Protein AF-A0A377LW95-F1 (afdb_monomer_lite)

Radius of gyration: 13.45 Å; chains: 1; bounding box: 26×31×33 Å

Organism: Enterobacter cloacae (NCBI:txid550)

Sequence (43 aa):
MAEVTVSTAVPSVTFSATGIAVPDEIDILNGRLTDLDTAMGGG

Secondary structure (DSSP, 8-state):
--------SSPPPEEETTEEEPPPHHHHHHHHHHHHHHHTT--

pLDDT: mean 93.47, std 7.14, range [66.06, 98.19]

Foldseek 3Di:
DDDDDDDWQADDWDDDPVGIDDDDVVSRVVRVVQVVCVVVVHD

Structure (mmCIF, N/CA/C/O backbone):
data_AF-A0A377LW95-F1
#
_entry.id   AF-A0A377LW95-F1
#
loop_
_atom_site.group_PDB
_atom_site.id
_atom_site.type_symbol
_atom_site.label_atom_id
_atom_site.label_alt_id
_atom_site.label_comp_id
_atom_site.label_asym_id
_atom_site.label_entity_id
_atom_site.label_seq_id
_atom_site.pdbx_PDB_ins_code
_atom_site.Cartn_x
_atom_site.Cartn_y
_atom_site.Cartn_z
_atom_site.occupancy
_atom_site.B_iso_or_equiv
_atom_site.auth_seq_id
_atom_site.auth_comp_id
_atom_site.auth_asym_id
_atom_site.auth_atom_id
_atom_site.pdbx_PDB_model_num
ATOM 1 N N . MET A 1 1 ? 15.534 21.380 4.469 1.00 66.06 1 MET A N 1
ATOM 2 C CA . MET A 1 1 ? 15.348 19.930 4.270 1.00 66.06 1 MET A CA 1
ATOM 3 C C . MET A 1 1 ? 14.850 19.753 2.851 1.00 66.06 1 MET A C 1
ATOM 5 O O . MET A 1 1 ? 13.839 20.363 2.532 1.00 66.06 1 MET A O 1
ATOM 9 N N . ALA A 1 2 ? 15.588 19.059 1.985 1.00 79.75 2 ALA A N 1
ATOM 10 C CA . ALA A 1 2 ? 15.064 18.716 0.665 1.00 79.75 2 ALA A CA 1
ATOM 11 C C . ALA A 1 2 ? 14.025 17.602 0.840 1.00 79.75 2 ALA A C 1
ATOM 13 O O . ALA A 1 2 ? 14.275 16.651 1.581 1.00 79.75 2 ALA A O 1
ATOM 14 N N . GLU A 1 3 ? 12.860 17.755 0.221 1.00 86.81 3 GLU A N 1
ATOM 15 C CA . GLU A 1 3 ? 11.832 16.720 0.207 1.00 86.81 3 GLU A CA 1
ATOM 16 C C . GLU A 1 3 ? 12.257 15.608 -0.756 1.00 86.81 3 GLU A C 1
ATOM 18 O O . GLU A 1 3 ? 12.645 15.879 -1.893 1.00 86.81 3 GLU A O 1
ATOM 23 N N . VAL A 1 4 ? 12.220 14.362 -0.286 1.00 85.56 4 VAL A N 1
ATOM 24 C CA . VAL A 1 4 ? 12.478 13.176 -1.105 1.00 85.56 4 VAL A CA 1
ATOM 25 C C . VAL A 1 4 ? 11.191 12.369 -1.141 1.00 85.56 4 VAL A C 1
ATOM 27 O O . VAL A 1 4 ? 10.804 11.765 -0.142 1.00 85.56 4 VAL A O 1
ATOM 30 N N . THR A 1 5 ? 10.526 12.369 -2.292 1.00 86.62 5 THR A N 1
ATOM 31 C CA . THR A 1 5 ? 9.343 11.542 -2.536 1.00 86.62 5 THR A CA 1
ATOM 32 C C . THR A 1 5 ? 9.787 10.208 -3.128 1.00 86.62 5 THR A C 1
ATOM 34 O O . THR A 1 5 ? 10.460 10.177 -4.158 1.00 86.62 5 THR A O 1
ATOM 37 N N . VAL A 1 6 ? 9.412 9.102 -2.484 1.00 87.38 6 VAL A N 1
ATOM 38 C CA . VAL A 1 6 ? 9.688 7.736 -2.953 1.00 87.38 6 VAL A CA 1
ATOM 39 C C . VAL A 1 6 ? 8.358 7.035 -3.214 1.00 87.38 6 VAL A C 1
ATOM 41 O O . VAL A 1 6 ? 7.465 7.082 -2.371 1.00 87.38 6 VAL A O 1
ATOM 44 N N . SER A 1 7 ? 8.223 6.397 -4.378 1.00 92.25 7 SER A N 1
ATOM 45 C CA . SER A 1 7 ? 7.103 5.498 -4.676 1.00 92.25 7 SER A CA 1
ATOM 46 C C . SER A 1 7 ? 7.447 4.084 -4.211 1.00 92.25 7 SER A C 1
ATOM 48 O O . SER A 1 7 ? 8.598 3.665 -4.320 1.00 92.25 7 SER A O 1
ATOM 50 N N . THR A 1 8 ? 6.467 3.377 -3.656 1.00 95.94 8 THR A N 1
ATOM 51 C CA . THR A 1 8 ? 6.625 2.020 -3.129 1.00 95.94 8 THR A CA 1
ATOM 52 C C . THR A 1 8 ? 5.318 1.253 -3.279 1.00 95.94 8 THR A C 1
ATOM 54 O O . THR A 1 8 ? 4.237 1.828 -3.142 1.00 95.94 8 THR A O 1
ATOM 57 N N . ALA A 1 9 ? 5.425 -0.044 -3.544 1.00 97.19 9 ALA A N 1
ATOM 58 C CA . ALA A 1 9 ? 4.324 -0.994 -3.536 1.00 97.19 9 ALA A CA 1
ATOM 59 C C . ALA A 1 9 ? 3.987 -1.504 -2.122 1.00 97.19 9 ALA A C 1
ATOM 61 O O . ALA A 1 9 ? 3.002 -2.221 -1.955 1.00 97.19 9 ALA A O 1
ATOM 62 N N . VAL A 1 10 ? 4.772 -1.152 -1.093 1.00 97.44 10 VAL A N 1
ATOM 63 C CA . VAL A 1 10 ? 4.449 -1.492 0.301 1.00 97.44 10 VAL A CA 1
ATOM 64 C C . VAL A 1 10 ? 3.161 -0.777 0.726 1.00 97.44 10 VAL A C 1
ATOM 66 O O . VAL A 1 10 ? 3.107 0.456 0.662 1.00 97.44 10 VAL A O 1
ATOM 69 N N . PRO A 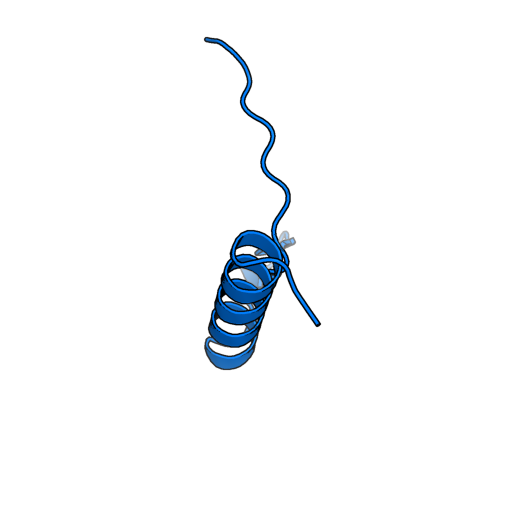1 11 ? 2.139 -1.504 1.212 1.00 97.00 11 PRO A N 1
ATOM 70 C CA . PRO A 1 11 ? 0.906 -0.883 1.676 1.00 97.00 11 PRO A CA 1
ATOM 71 C C . PRO A 1 11 ? 1.134 0.031 2.886 1.00 97.00 11 PRO A C 1
ATOM 73 O O . PRO A 1 11 ? 1.956 -0.240 3.764 1.00 97.00 11 PRO A O 1
ATOM 76 N N . SER A 1 12 ? 0.376 1.122 2.957 1.00 95.25 12 SER A N 1
ATOM 77 C CA . SER A 1 12 ? 0.482 2.091 4.047 1.00 95.25 12 SER A CA 1
ATOM 78 C C . SER A 1 12 ? -0.181 1.604 5.334 1.00 95.25 12 SER A C 1
ATOM 80 O O . SER A 1 12 ? -1.264 1.018 5.311 1.00 95.25 12 SER A O 1
ATOM 82 N N . VAL A 1 13 ? 0.400 1.980 6.471 1.00 96.25 13 VAL A N 1
ATOM 83 C CA . VAL A 1 13 ? -0.281 1.920 7.769 1.00 96.25 13 VAL A CA 1
ATOM 84 C C . VAL A 1 13 ? -1.395 2.964 7.814 1.00 96.25 13 VAL A C 1
ATOM 86 O O . VAL A 1 13 ? -1.190 4.116 7.428 1.00 96.25 13 VAL A O 1
ATOM 89 N N . THR A 1 14 ? -2.562 2.575 8.325 1.00 96.81 14 THR A N 1
ATOM 90 C CA . THR A 1 14 ? -3.708 3.481 8.462 1.00 96.81 14 THR A CA 1
ATOM 91 C C . THR A 1 14 ? -3.968 3.806 9.927 1.00 96.81 14 THR A C 1
ATOM 93 O O . THR A 1 14 ? -4.171 2.916 10.752 1.00 96.81 14 THR A O 1
ATOM 96 N N . PHE A 1 15 ? -4.000 5.099 10.250 1.00 96.62 15 PHE A N 1
ATOM 97 C CA . PHE A 1 15 ? -4.387 5.589 11.570 1.00 96.62 15 PHE A CA 1
ATOM 98 C C . PHE A 1 15 ? -5.886 5.885 11.610 1.00 96.62 15 PHE A C 1
ATOM 100 O O . PHE A 1 15 ? -6.443 6.478 10.689 1.00 96.62 15 PHE A O 1
ATOM 107 N N . SER A 1 16 ? -6.533 5.510 12.708 1.00 95.38 16 SER A N 1
ATOM 108 C CA . SER A 1 16 ? -7.938 5.800 12.978 1.00 95.38 16 SER A CA 1
ATOM 109 C C . SER A 1 16 ? -8.115 6.273 14.418 1.00 95.38 16 SER A C 1
ATOM 111 O O . SER A 1 16 ? -7.251 6.056 15.268 1.00 95.38 16 SER A O 1
ATOM 113 N N . ALA A 1 17 ? -9.268 6.875 14.720 1.00 95.81 17 ALA A N 1
ATOM 114 C CA . ALA A 1 17 ? -9.609 7.271 16.087 1.00 95.81 17 ALA A CA 1
ATOM 115 C C . ALA A 1 17 ? -9.633 6.082 17.068 1.00 95.81 17 ALA A C 1
ATOM 117 O O . ALA A 1 17 ? -9.473 6.266 18.270 1.00 95.81 17 ALA A O 1
ATOM 118 N N . THR A 1 18 ? -9.830 4.867 16.555 1.00 93.44 18 THR A N 1
ATOM 119 C CA . THR A 1 18 ? -9.939 3.635 17.341 1.00 93.44 18 THR A CA 1
ATOM 120 C C . THR A 1 18 ? -8.642 2.829 17.403 1.00 93.44 18 THR A C 1
ATOM 122 O O . THR A 1 18 ? -8.589 1.848 18.138 1.00 93.44 18 THR A O 1
ATOM 125 N N . GLY A 1 19 ? -7.600 3.207 16.654 1.00 95.50 19 GLY A N 1
ATOM 126 C CA . GLY A 1 19 ? -6.327 2.483 16.637 1.00 95.50 19 GLY A CA 1
ATOM 127 C C . GLY A 1 19 ? -5.583 2.541 15.304 1.00 95.50 19 GLY A C 1
ATOM 128 O O . GLY A 1 19 ? -5.881 3.366 14.438 1.00 95.50 19 GLY A O 1
ATOM 129 N N . ILE A 1 20 ? -4.608 1.644 15.153 1.00 96.75 20 ILE A N 1
ATOM 130 C CA . ILE A 1 20 ? -3.726 1.541 13.986 1.00 96.75 20 ILE A CA 1
ATOM 131 C C . ILE A 1 20 ? -4.032 0.235 13.252 1.00 96.75 20 ILE A C 1
ATOM 133 O O . ILE A 1 20 ? -3.973 -0.834 13.854 1.00 96.75 20 ILE A O 1
ATOM 137 N N . ALA A 1 21 ? -4.332 0.327 11.959 1.00 95.69 21 ALA A N 1
ATOM 138 C CA . ALA A 1 21 ? -4.401 -0.821 11.069 1.00 95.69 21 ALA A CA 1
ATOM 139 C C . ALA A 1 21 ? -3.048 -0.975 10.369 1.00 95.69 21 ALA A C 1
ATOM 141 O O . ALA A 1 21 ? -2.640 -0.112 9.583 1.00 95.69 21 ALA A O 1
ATOM 142 N N . VAL A 1 22 ? -2.349 -2.057 10.698 1.00 96.06 22 VAL A N 1
ATOM 143 C CA . VAL A 1 22 ? -1.071 -2.428 10.089 1.00 96.06 22 VAL A CA 1
ATOM 144 C C . VAL A 1 22 ? -1.345 -3.545 9.077 1.00 96.06 22 VAL A C 1
ATOM 146 O O . VAL A 1 22 ? -2.069 -4.475 9.430 1.00 96.06 22 VAL A O 1
ATOM 149 N N . PRO A 1 23 ? -0.837 -3.449 7.836 1.00 96.62 23 PRO A N 1
ATOM 150 C CA . PRO A 1 23 ? -0.927 -4.535 6.861 1.00 96.62 23 PRO A CA 1
ATOM 151 C C . PRO A 1 23 ? -0.215 -5.799 7.353 1.00 96.62 23 PRO A C 1
ATOM 153 O O . PRO A 1 23 ? 0.754 -5.697 8.109 1.00 96.62 23 PRO A O 1
ATOM 156 N N . ASP A 1 24 ? -0.646 -6.966 6.880 1.00 97.06 24 ASP A N 1
ATOM 157 C CA . ASP A 1 24 ? 0.007 -8.232 7.216 1.00 97.06 24 ASP A CA 1
ATOM 158 C C . ASP A 1 24 ? 1.456 -8.258 6.702 1.00 97.06 24 ASP A C 1
ATOM 160 O O . ASP A 1 24 ? 1.791 -7.677 5.662 1.00 97.06 24 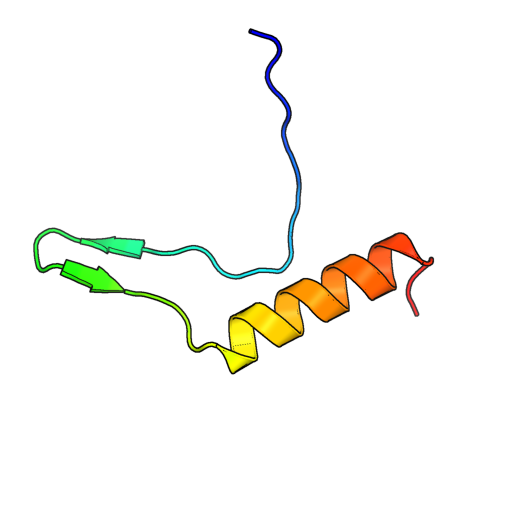ASP A O 1
ATOM 164 N N . GLU A 1 25 ? 2.342 -8.977 7.395 1.00 97.06 25 GLU A N 1
ATOM 165 C CA . GLU A 1 25 ? 3.764 -9.008 7.034 1.00 97.06 25 GLU A CA 1
ATOM 166 C C . GLU A 1 25 ? 4.006 -9.598 5.639 1.00 97.06 25 GLU A C 1
ATOM 168 O O . GLU A 1 25 ? 4.968 -9.223 4.964 1.00 97.06 25 GLU A O 1
ATOM 173 N N . ILE A 1 26 ? 3.123 -10.493 5.186 1.00 98.19 26 ILE A N 1
ATOM 174 C CA . ILE A 1 26 ? 3.167 -11.067 3.837 1.00 98.19 26 ILE A CA 1
ATOM 175 C C . ILE A 1 26 ? 2.952 -9.977 2.782 1.00 98.19 26 ILE A C 1
ATOM 177 O O . ILE A 1 26 ? 3.697 -9.924 1.804 1.00 98.19 26 ILE A O 1
ATOM 181 N N . ASP A 1 27 ? 1.993 -9.075 2.988 1.00 97.94 27 ASP A N 1
ATOM 182 C CA . ASP A 1 27 ? 1.700 -7.996 2.042 1.00 97.94 27 ASP A CA 1
ATOM 183 C C . ASP A 1 27 ? 2.836 -6.975 1.995 1.00 97.94 27 ASP A C 1
ATOM 185 O O . ASP A 1 27 ? 3.235 -6.516 0.921 1.00 97.94 27 ASP A O 1
ATOM 189 N N . ILE A 1 28 ? 3.420 -6.671 3.156 1.00 97.75 28 ILE A N 1
ATOM 190 C CA . ILE A 1 28 ? 4.606 -5.818 3.250 1.00 97.75 28 ILE A CA 1
ATOM 191 C C . ILE A 1 28 ? 5.764 -6.447 2.470 1.00 97.75 28 ILE A C 1
ATOM 193 O O . ILE A 1 28 ? 6.392 -5.770 1.652 1.00 97.75 28 ILE A O 1
ATOM 197 N N . LEU A 1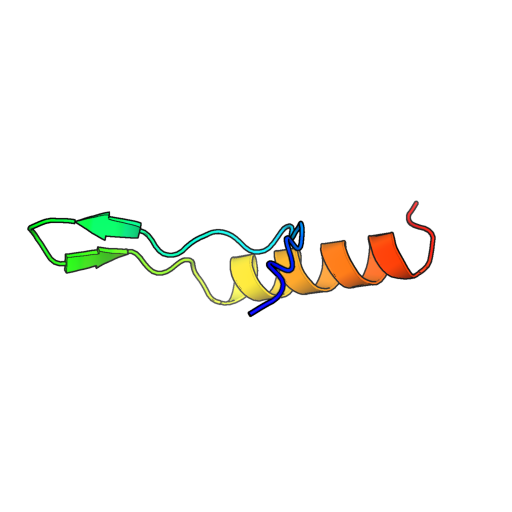 29 ? 6.049 -7.735 2.694 1.00 97.75 29 LEU A N 1
ATOM 198 C CA . LEU A 1 29 ? 7.141 -8.429 2.014 1.00 97.75 29 LEU A CA 1
ATOM 199 C C . LEU A 1 29 ? 6.919 -8.476 0.498 1.00 97.75 29 LEU A C 1
ATOM 201 O O . LEU A 1 29 ? 7.841 -8.171 -0.255 1.00 97.75 29 LEU A O 1
ATOM 205 N N . ASN A 1 30 ? 5.702 -8.778 0.047 1.00 98.06 30 ASN A N 1
ATOM 206 C CA . ASN A 1 30 ? 5.354 -8.787 -1.374 1.00 98.06 30 ASN A CA 1
ATOM 207 C C . ASN A 1 30 ? 5.526 -7.403 -2.018 1.00 98.06 30 ASN A C 1
ATOM 209 O O . ASN A 1 30 ? 6.087 -7.301 -3.112 1.00 98.06 30 ASN A O 1
ATOM 213 N N . GLY A 1 31 ? 5.128 -6.331 -1.326 1.00 97.75 31 GLY A N 1
ATOM 214 C CA . GLY A 1 31 ? 5.377 -4.959 -1.774 1.00 97.75 31 GLY A CA 1
ATOM 215 C C . GLY A 1 31 ? 6.872 -4.659 -1.914 1.00 97.75 31 GLY A C 1
ATOM 216 O O . GLY A 1 31 ? 7.310 -4.133 -2.934 1.00 97.75 31 GLY A O 1
ATOM 217 N N . ARG A 1 32 ? 7.695 -5.079 -0.940 1.00 97.00 32 ARG A N 1
ATOM 218 C CA . ARG A 1 32 ? 9.161 -4.922 -1.012 1.00 97.00 32 ARG A CA 1
ATOM 219 C C . ARG A 1 32 ? 9.786 -5.704 -2.162 1.00 97.00 32 ARG A C 1
ATOM 221 O O . ARG A 1 32 ? 10.702 -5.191 -2.797 1.00 97.00 32 ARG A O 1
ATOM 228 N N . LEU A 1 33 ? 9.329 -6.928 -2.416 1.00 97.44 33 LEU A N 1
ATOM 229 C CA . LEU A 1 33 ? 9.813 -7.733 -3.539 1.00 97.44 33 LEU A CA 1
ATOM 230 C C . LEU A 1 33 ? 9.423 -7.105 -4.881 1.00 97.44 33 LEU A C 1
ATOM 232 O O . LEU A 1 33 ? 10.255 -7.065 -5.780 1.00 97.44 33 LEU A O 1
ATOM 236 N N . THR A 1 34 ? 8.217 -6.544 -4.984 1.00 97.56 34 THR A N 1
ATOM 237 C CA . THR A 1 34 ? 7.754 -5.815 -6.177 1.00 97.56 34 THR A CA 1
ATOM 238 C C . THR A 1 34 ? 8.605 -4.572 -6.444 1.00 97.56 34 THR A C 1
ATOM 240 O O . THR A 1 34 ? 9.012 -4.328 -7.580 1.00 97.56 34 THR A O 1
ATOM 243 N N . ASP A 1 35 ? 8.931 -3.805 -5.400 1.00 96.88 35 ASP A N 1
ATOM 244 C CA . ASP A 1 35 ? 9.821 -2.645 -5.522 1.00 96.88 35 ASP A CA 1
ATOM 245 C C . ASP A 1 35 ? 11.222 -3.051 -5.991 1.00 96.88 35 ASP A C 1
ATOM 247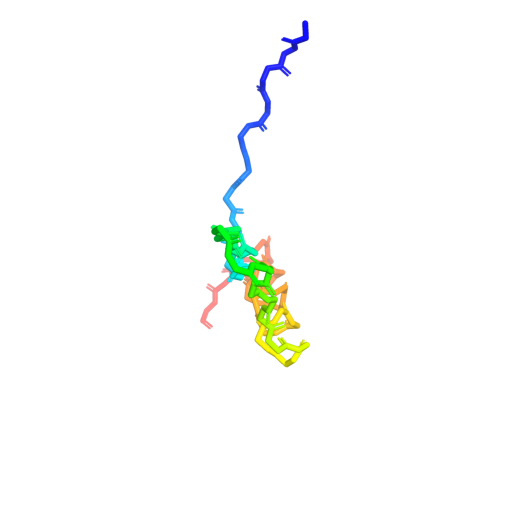 O O . ASP A 1 35 ? 11.820 -2.375 -6.829 1.00 96.88 35 ASP A O 1
ATOM 251 N N . LEU A 1 36 ? 11.753 -4.157 -5.459 1.00 96.75 36 LEU A N 1
ATOM 252 C CA . LEU A 1 36 ? 13.054 -4.688 -5.861 1.00 96.75 36 LEU A CA 1
ATOM 253 C C . LEU A 1 36 ? 13.046 -5.169 -7.312 1.00 96.75 36 LEU A C 1
ATOM 255 O O . LEU A 1 36 ? 13.962 -4.830 -8.056 1.00 96.75 36 LEU A O 1
ATOM 259 N N . ASP A 1 37 ? 12.018 -5.909 -7.721 1.00 96.56 37 ASP A N 1
ATOM 260 C CA . ASP A 1 37 ? 11.862 -6.374 -9.099 1.00 96.56 37 ASP A CA 1
ATOM 261 C C . ASP A 1 37 ? 11.777 -5.194 -10.079 1.00 96.56 37 ASP A C 1
ATOM 263 O O . ASP A 1 37 ? 12.541 -5.108 -11.043 1.00 96.56 37 ASP A O 1
ATOM 267 N N . THR A 1 38 ? 10.956 -4.192 -9.748 1.00 95.56 38 THR A N 1
ATOM 268 C CA . THR A 1 38 ? 10.847 -2.943 -10.516 1.00 95.56 38 THR A CA 1
ATOM 269 C C . THR A 1 38 ? 12.200 -2.232 -10.621 1.00 95.56 38 THR A C 1
ATOM 271 O O . THR A 1 38 ? 12.595 -1.799 -11.705 1.00 95.56 38 THR A O 1
ATOM 274 N N . ALA A 1 39 ? 12.953 -2.139 -9.520 1.00 94.69 39 ALA A N 1
ATOM 275 C CA . ALA A 1 39 ? 14.273 -1.506 -9.503 1.00 94.69 39 ALA A CA 1
ATOM 276 C C . ALA A 1 39 ? 15.328 -2.280 -10.314 1.00 94.69 39 ALA A C 1
ATOM 278 O O . ALA A 1 39 ? 16.294 -1.683 -10.792 1.00 94.69 39 ALA A O 1
ATOM 279 N N . MET A 1 40 ? 15.150 -3.592 -10.482 1.00 96.31 40 MET A N 1
ATOM 280 C CA . MET A 1 40 ? 16.029 -4.459 -11.269 1.00 96.31 40 MET A CA 1
ATOM 281 C C . MET A 1 40 ? 15.649 -4.541 -12.755 1.00 96.31 40 MET A C 1
ATOM 283 O O . MET A 1 40 ? 16.322 -5.241 -13.512 1.00 96.31 40 MET A O 1
ATOM 287 N N . GLY A 1 41 ? 14.637 -3.787 -13.193 1.00 93.62 41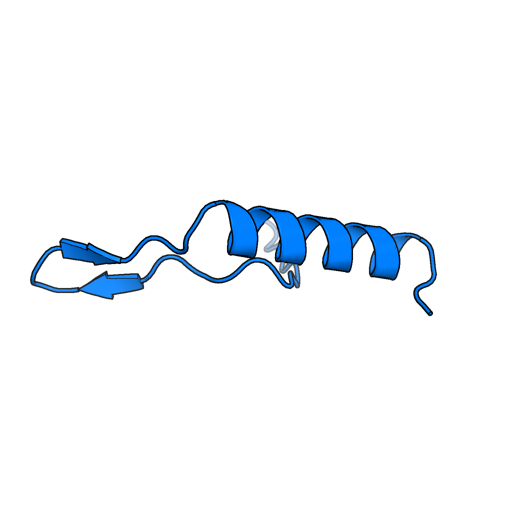 GLY A N 1
ATOM 288 C CA . GLY A 1 41 ? 14.237 -3.693 -14.598 1.00 93.62 41 GLY A CA 1
ATOM 289 C C . GLY A 1 41 ? 12.970 -4.463 -14.970 1.00 93.62 41 GLY A C 1
ATOM 290 O O . GLY A 1 41 ? 12.697 -4.512 -16.162 1.00 93.62 41 GLY A O 1
ATOM 291 N N . GLY A 1 42 ? 12.250 -5.009 -13.978 1.00 84.81 42 GLY A N 1
ATOM 292 C CA . GLY A 1 42 ? 10.848 -5.468 -13.958 1.00 84.81 42 GLY A CA 1
ATOM 293 C C . GLY A 1 42 ? 10.247 -6.133 -15.206 1.00 84.81 42 GLY A C 1
ATOM 294 O O . GLY A 1 42 ? 10.173 -5.522 -16.275 1.00 84.81 42 GLY A O 1
ATOM 295 N N . GLY A 1 43 ? 9.707 -7.349 -15.037 1.00 68.44 43 GLY A N 1
ATOM 296 C CA . GLY A 1 43 ? 8.984 -8.116 -16.065 1.00 68.44 43 GLY A CA 1
ATOM 297 C C . GLY A 1 43 ? 7.781 -8.876 -15.523 1.00 68.44 43 GLY A C 1
ATOM 298 O O . GLY A 1 43 ? 7.980 -9.693 -14.600 1.00 68.44 43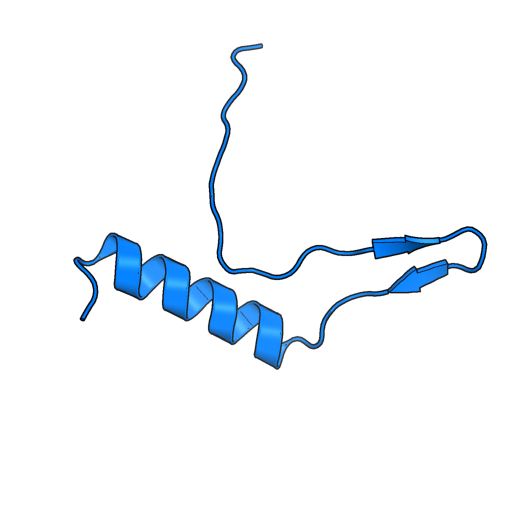 GLY A O 1
#